Protein AF-A0A920JDD1-F1 (afdb_monomer_lite)

pLDDT: mean 97.25, std 2.32, range [80.81, 98.56]

Sequence (83 aa):
MFAKWISSHRDLPMLIKQWSNVVRWEMRTRLFLRTSEFLWQEGHTAHATIDEAKEEALKMLDIYEEFAKQAAAVSVIKGTKSI

Structure (mmCIF, N/CA/C/O backbone):
data_AF-A0A920JDD1-F1
#
_entry.id   AF-A0A920JDD1-F1
#
loop_
_atom_site.group_PDB
_atom_site.id
_atom_site.type_symbol
_atom_site.label_atom_id
_atom_site.label_alt_id
_atom_site.label_comp_id
_atom_site.label_asym_id
_atom_site.label_entity_id
_atom_site.label_seq_id
_atom_site.pdbx_PDB_ins_code
_atom_site.Cartn_x
_atom_site.Cartn_y
_atom_site.Cartn_z
_atom_site.occupancy
_atom_site.B_iso_or_equiv
_atom_site.auth_seq_id
_atom_site.auth_comp_id
_atom_site.auth_asym_id
_atom_site.auth_atom_id
_atom_site.pdbx_PDB_model_num
ATOM 1 N N . MET A 1 1 ? -1.618 11.843 15.630 1.00 87.81 1 MET A N 1
ATOM 2 C CA . MET A 1 1 ? -2.530 12.602 14.743 1.00 87.81 1 MET A CA 1
ATOM 3 C C . MET A 1 1 ? -3.859 11.880 14.627 1.00 87.81 1 MET A C 1
ATOM 5 O O . MET A 1 1 ? -4.836 12.410 15.125 1.00 87.81 1 MET A O 1
ATOM 9 N N . PHE A 1 2 ? -3.877 10.638 14.132 1.00 95.75 2 PHE A N 1
ATOM 10 C CA . PHE A 1 2 ? -5.109 9.862 13.936 1.00 95.75 2 PHE A CA 1
ATOM 11 C C . PHE A 1 2 ? -5.967 9.747 15.205 1.00 95.75 2 PHE A C 1
ATOM 13 O O . PHE A 1 2 ? -7.139 10.088 15.173 1.00 95.75 2 PHE A O 1
ATOM 20 N N . ALA A 1 3 ? -5.362 9.409 16.348 1.00 95.25 3 ALA A N 1
ATOM 21 C CA . ALA A 1 3 ? -6.065 9.325 17.634 1.00 95.25 3 ALA A CA 1
ATOM 22 C C . ALA A 1 3 ? -6.690 10.649 18.130 1.00 95.25 3 ALA A C 1
ATOM 24 O O . ALA A 1 3 ? -7.528 10.623 19.019 1.00 95.25 3 ALA A O 1
ATOM 25 N N . LYS A 1 4 ? -6.269 11.808 17.600 1.00 97.06 4 LYS A N 1
ATOM 26 C CA . LYS A 1 4 ? -6.909 13.103 17.899 1.00 97.06 4 LYS A CA 1
ATOM 27 C C . LYS A 1 4 ? -8.062 13.415 16.942 1.00 97.06 4 LYS A C 1
ATOM 29 O O . LYS A 1 4 ? -8.921 14.210 17.293 1.00 97.06 4 LYS A O 1
ATOM 34 N N . TRP A 1 5 ? -8.030 12.863 15.730 1.00 97.44 5 TRP A N 1
ATOM 35 C CA . TRP A 1 5 ? -9.023 13.113 14.683 1.00 97.44 5 TRP A CA 1
ATOM 36 C C . TRP A 1 5 ? -10.178 12.120 14.727 1.00 97.44 5 TRP A C 1
ATOM 38 O O . TRP A 1 5 ? -11.292 12.479 14.376 1.00 97.44 5 TRP A O 1
ATOM 48 N N . ILE A 1 6 ? -9.914 10.895 15.178 1.00 97.88 6 ILE A N 1
ATOM 49 C CA . ILE A 1 6 ? -10.920 9.848 15.315 1.00 97.88 6 ILE A CA 1
ATOM 50 C C . ILE A 1 6 ? -11.432 9.863 16.750 1.00 97.88 6 ILE A C 1
ATOM 52 O O . ILE A 1 6 ? -10.713 9.505 17.683 1.00 97.88 6 ILE A O 1
ATOM 56 N N . SER A 1 7 ? -12.683 10.273 16.907 1.00 97.00 7 SER A N 1
ATOM 57 C CA . SER A 1 7 ? -13.390 10.347 18.189 1.00 97.00 7 SER A CA 1
ATOM 58 C C . SER A 1 7 ? -14.711 9.569 18.181 1.00 97.00 7 SER A C 1
ATOM 60 O O . SER A 1 7 ? -15.224 9.194 19.234 1.00 97.00 7 SER A O 1
ATOM 62 N N . SER A 1 8 ? -15.254 9.292 16.994 1.00 97.25 8 SER A N 1
ATOM 63 C CA . SER A 1 8 ? -16.485 8.545 16.762 1.00 97.25 8 SER A CA 1
ATOM 64 C C . SER A 1 8 ? -16.307 7.578 15.592 1.00 97.25 8 SER A C 1
ATOM 66 O O . SER A 1 8 ? -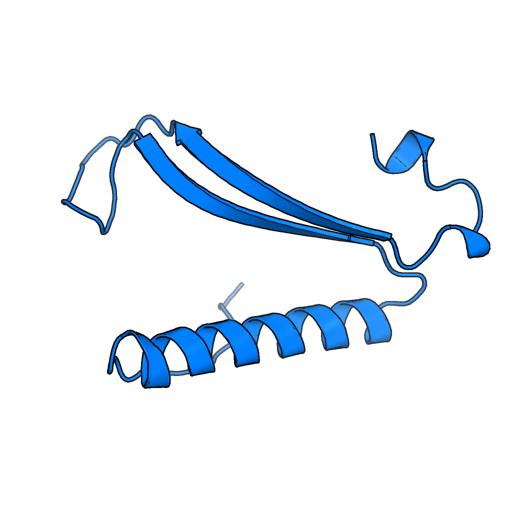15.510 7.817 14.690 1.00 97.25 8 SER A O 1
ATOM 68 N N . HIS A 1 9 ? -17.124 6.522 15.539 1.00 95.00 9 HIS A N 1
ATOM 69 C CA . HIS A 1 9 ? -17.211 5.651 14.360 1.00 95.00 9 HIS A CA 1
ATOM 70 C C . HIS A 1 9 ? -17.605 6.418 13.082 1.00 95.00 9 HIS A C 1
ATOM 72 O O . HIS A 1 9 ? -17.365 5.937 11.984 1.00 95.00 9 HIS A O 1
ATOM 78 N N . ARG A 1 10 ? -18.214 7.606 13.220 1.00 97.00 10 ARG A N 1
ATOM 79 C CA . ARG A 1 10 ? -18.564 8.501 12.103 1.00 97.00 10 ARG A CA 1
ATOM 80 C C . ARG A 1 10 ? -17.350 9.147 11.436 1.00 97.00 10 ARG A C 1
ATOM 82 O O . ARG A 1 10 ? -17.475 9.609 10.310 1.00 97.00 10 ARG A O 1
ATOM 89 N N . ASP A 1 11 ? -16.207 9.164 12.117 1.00 98.00 11 ASP A N 1
ATOM 90 C CA . ASP A 1 11 ? -14.947 9.688 11.582 1.00 98.00 11 ASP A CA 1
ATOM 91 C C . ASP A 1 11 ? -14.209 8.629 10.735 1.00 98.00 11 ASP A C 1
ATOM 93 O O . ASP A 1 11 ? -13.127 8.888 10.208 1.00 98.00 11 ASP A O 1
ATOM 97 N N . LEU A 1 12 ? -14.776 7.419 10.632 1.00 97.94 12 LEU A N 1
ATOM 98 C CA . LEU A 1 12 ? -14.242 6.290 9.879 1.00 97.94 12 LEU A CA 1
ATOM 99 C C . LEU A 1 12 ? -15.084 6.034 8.611 1.00 97.94 12 LEU A C 1
ATOM 101 O O . LEU A 1 12 ? -16.298 6.245 8.636 1.00 97.94 12 LEU A O 1
ATOM 105 N N . PRO A 1 13 ? -14.464 5.540 7.523 1.00 97.94 13 PRO A N 1
ATOM 106 C CA . PRO A 1 13 ? -13.037 5.257 7.392 1.00 97.94 13 PRO A CA 1
A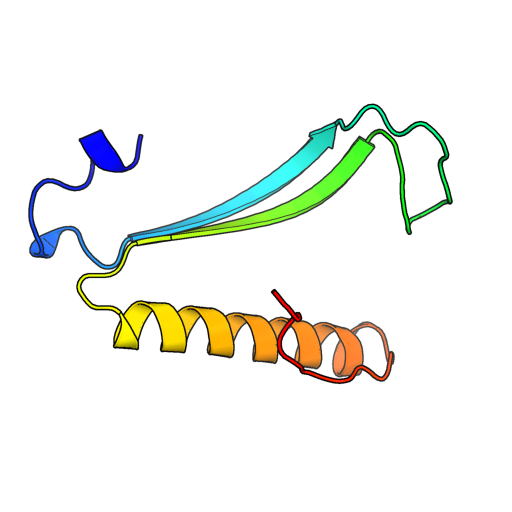TOM 107 C C . PRO A 1 13 ? -12.216 6.531 7.161 1.00 97.94 13 PRO A C 1
ATOM 109 O O . PRO A 1 13 ? -12.631 7.446 6.451 1.00 97.94 13 PRO A O 1
ATOM 112 N N . MET A 1 14 ? -11.009 6.567 7.718 1.00 97.88 14 MET A N 1
ATOM 113 C CA . MET A 1 14 ? -10.052 7.638 7.456 1.00 97.88 14 MET A CA 1
ATOM 114 C C . MET A 1 14 ? -8.926 7.107 6.578 1.00 97.88 14 MET A C 1
ATOM 116 O O . MET A 1 14 ? -8.203 6.201 6.986 1.00 97.88 14 MET A O 1
ATOM 120 N N . LEU A 1 15 ? -8.774 7.680 5.382 1.00 97.81 15 LEU A N 1
ATOM 121 C CA . LEU A 1 15 ? -7.808 7.250 4.370 1.00 97.81 15 LEU A CA 1
ATOM 122 C C . LEU A 1 15 ? -6.847 8.399 4.055 1.00 97.81 15 LEU A C 1
ATOM 124 O O . LEU A 1 15 ? -7.265 9.434 3.537 1.00 97.81 15 LEU A O 1
ATOM 128 N N . ILE A 1 16 ? -5.559 8.235 4.360 1.00 97.88 16 ILE A N 1
ATOM 129 C CA . ILE A 1 16 ? -4.544 9.264 4.104 1.00 97.88 16 ILE A CA 1
ATOM 130 C C . ILE A 1 16 ? -3.392 8.662 3.315 1.00 97.88 16 ILE A C 1
ATOM 132 O O . ILE A 1 16 ? -2.884 7.599 3.658 1.00 97.88 16 ILE A O 1
ATOM 136 N N . LYS A 1 17 ? -2.950 9.376 2.276 1.00 97.50 17 LYS A N 1
ATOM 137 C CA . LYS A 1 17 ? -1.785 9.013 1.469 1.00 97.50 17 LYS A CA 1
ATOM 138 C C . LYS A 1 17 ? -0.845 10.196 1.320 1.00 97.50 17 LYS A C 1
ATOM 140 O O . LYS A 1 17 ? -1.280 11.296 0.980 1.00 97.50 17 LYS A O 1
ATOM 145 N N . GLN A 1 18 ? 0.446 9.938 1.468 1.00 98.06 18 GLN A N 1
ATOM 146 C CA . GLN A 1 18 ? 1.513 10.910 1.272 1.00 98.06 18 GLN A CA 1
ATOM 147 C C . GLN A 1 18 ? 2.501 10.418 0.210 1.00 98.06 18 GLN A C 1
ATOM 149 O O . GLN A 1 18 ? 2.759 9.225 0.105 1.00 98.06 18 GLN A O 1
ATOM 154 N N . TRP A 1 19 ? 3.038 11.347 -0.584 1.00 98.50 19 TRP A N 1
ATOM 155 C CA . TRP A 1 19 ? 4.254 11.139 -1.372 1.00 98.50 19 TRP A CA 1
ATOM 156 C C . TRP A 1 19 ? 5.386 11.899 -0.688 1.00 98.50 19 TRP A C 1
ATOM 158 O O . TRP A 1 19 ? 5.224 13.079 -0.370 1.00 98.50 19 TRP A O 1
ATOM 168 N N . SER A 1 20 ? 6.503 11.229 -0.432 1.00 98.12 20 SER A N 1
ATOM 169 C CA . SER A 1 20 ? 7.631 11.797 0.310 1.00 98.12 20 SER A CA 1
ATOM 170 C C . SER A 1 20 ? 8.930 11.060 -0.001 1.00 98.12 20 SER A C 1
ATOM 172 O O . SER A 1 20 ? 8.936 9.966 -0.571 1.00 98.12 20 SER A O 1
ATOM 174 N N . ASN A 1 21 ? 10.046 11.671 0.380 1.00 98.12 21 ASN A N 1
ATOM 175 C CA . ASN A 1 21 ? 11.304 10.974 0.587 1.00 98.12 21 ASN A CA 1
ATOM 176 C C . ASN A 1 21 ? 11.362 10.397 2.011 1.00 98.12 21 ASN A C 1
ATOM 178 O O . ASN A 1 21 ? 10.847 10.989 2.960 1.00 98.12 21 ASN A O 1
ATOM 182 N N . VAL A 1 22 ? 12.026 9.254 2.164 1.00 98.19 22 VAL A N 1
ATOM 183 C CA . VAL A 1 22 ? 12.341 8.644 3.460 1.00 98.19 22 VAL A CA 1
ATOM 184 C C . VAL A 1 22 ? 13.830 8.380 3.540 1.00 98.19 22 VAL A C 1
ATOM 186 O O . VAL A 1 22 ? 14.433 7.909 2.577 1.00 98.19 22 VAL A O 1
ATOM 189 N N . VAL A 1 23 ? 14.401 8.638 4.717 1.00 98.00 23 VAL A N 1
ATOM 190 C CA . VAL A 1 23 ? 15.799 8.345 5.027 1.00 98.00 23 VAL A CA 1
ATOM 191 C C . VAL A 1 23 ? 15.880 7.143 5.967 1.00 98.00 23 VAL A C 1
ATOM 193 O O . VAL A 1 23 ? 15.271 7.134 7.037 1.00 98.00 23 VAL A O 1
ATOM 196 N N . ARG A 1 24 ? 16.649 6.124 5.578 1.00 98.00 24 ARG A N 1
ATOM 197 C CA . ARG A 1 24 ? 17.020 4.970 6.410 1.00 98.00 24 ARG A CA 1
ATOM 198 C C . ARG A 1 24 ? 18.529 4.782 6.351 1.00 98.00 24 ARG A C 1
ATOM 200 O O . ARG A 1 24 ? 19.114 4.767 5.274 1.00 98.00 24 ARG A O 1
ATOM 207 N N . TRP A 1 25 ? 19.178 4.619 7.501 1.00 96.75 25 TRP A N 1
ATOM 208 C CA . TRP A 1 25 ? 20.626 4.407 7.547 1.00 96.75 25 TRP A CA 1
ATOM 209 C C . TRP A 1 25 ? 20.981 2.952 7.207 1.00 96.75 25 TRP A C 1
ATOM 211 O O . TRP A 1 25 ? 21.190 2.111 8.080 1.00 96.75 25 TRP A O 1
ATOM 221 N N . GLU A 1 26 ? 20.983 2.638 5.914 1.00 96.38 26 GLU A N 1
ATOM 222 C CA . GLU A 1 26 ? 21.226 1.291 5.399 1.00 96.38 26 GLU A CA 1
ATOM 223 C C . GLU A 1 26 ? 22.720 0.927 5.440 1.00 96.38 26 GLU A C 1
ATOM 225 O O . GLU A 1 26 ? 23.562 1.646 4.908 1.00 96.38 26 GLU A O 1
ATOM 230 N N . MET A 1 27 ? 23.062 -0.238 6.005 1.00 95.00 27 MET A N 1
ATOM 231 C CA . MET A 1 27 ? 24.456 -0.716 6.057 1.00 95.00 27 MET A CA 1
ATOM 232 C C . MET A 1 27 ? 25.056 -1.009 4.674 1.00 95.00 27 MET A C 1
ATOM 234 O O . MET A 1 27 ? 26.268 -0.917 4.489 1.00 95.00 27 MET A O 1
ATOM 238 N N . ARG A 1 28 ? 24.228 -1.449 3.718 1.00 95.62 28 ARG A N 1
ATOM 239 C CA . ARG A 1 28 ? 24.638 -1.797 2.351 1.00 95.62 28 ARG A CA 1
ATOM 240 C C . ARG A 1 28 ? 23.588 -1.318 1.365 1.00 95.62 28 ARG A C 1
ATOM 242 O O . ARG A 1 28 ? 22.444 -1.763 1.427 1.00 95.62 28 ARG A O 1
ATOM 249 N N . THR A 1 29 ? 23.988 -0.449 0.446 1.00 97.00 29 THR A N 1
ATOM 250 C CA . THR A 1 29 ? 23.101 0.114 -0.572 1.00 97.00 29 THR A CA 1
ATOM 251 C C . THR A 1 29 ? 23.203 -0.648 -1.894 1.00 97.00 29 THR A C 1
ATOM 253 O O . THR A 1 29 ? 24.218 -1.261 -2.225 1.00 97.00 29 THR A O 1
ATOM 256 N N . ARG A 1 30 ? 22.112 -0.627 -2.658 1.00 97.06 30 ARG A N 1
ATOM 257 C CA . ARG A 1 30 ? 21.992 -1.138 -4.023 1.00 97.06 30 ARG A CA 1
ATOM 258 C C . ARG A 1 30 ? 21.036 -0.223 -4.780 1.00 97.06 30 ARG A C 1
ATOM 260 O O . ARG A 1 30 ? 19.900 -0.052 -4.346 1.00 97.06 30 ARG A O 1
ATOM 267 N N . LEU A 1 31 ? 21.495 0.361 -5.889 1.00 96.19 31 LEU A N 1
ATOM 268 C CA . LEU A 1 31 ? 20.747 1.385 -6.628 1.00 96.19 31 LEU A CA 1
ATOM 269 C C . LEU A 1 31 ? 19.298 0.941 -6.906 1.00 96.19 31 LEU A C 1
ATOM 271 O O . LEU A 1 31 ? 19.073 -0.194 -7.332 1.00 96.19 31 LEU A O 1
ATOM 275 N N . PHE A 1 32 ? 18.346 1.834 -6.614 1.00 95.19 32 PHE A N 1
ATOM 276 C CA . PHE A 1 32 ? 16.883 1.644 -6.599 1.00 95.19 32 PHE A CA 1
ATOM 277 C C . PHE A 1 32 ? 16.339 0.620 -5.593 1.00 95.19 32 PHE A C 1
ATOM 279 O O . PHE A 1 32 ? 15.348 0.887 -4.925 1.00 95.19 32 PHE A O 1
ATOM 286 N N . LEU A 1 33 ? 16.977 -0.540 -5.453 1.00 96.12 33 LEU A N 1
ATOM 287 C CA . LEU A 1 33 ? 16.476 -1.641 -4.626 1.00 96.12 33 LEU A CA 1
ATOM 288 C C . LEU A 1 33 ? 16.642 -1.394 -3.117 1.00 96.12 33 LEU A C 1
ATOM 290 O O . LEU A 1 33 ? 15.892 -1.954 -2.321 1.00 96.12 33 LEU A O 1
ATOM 294 N N . ARG A 1 34 ? 17.653 -0.610 -2.719 1.00 97.69 34 ARG A N 1
ATOM 295 C CA . ARG A 1 34 ? 17.939 -0.222 -1.330 1.00 97.69 34 ARG A CA 1
ATOM 296 C C . ARG A 1 34 ? 18.886 0.981 -1.290 1.00 97.69 34 ARG A C 1
ATOM 298 O O . ARG A 1 34 ? 20.092 0.822 -1.464 1.00 97.69 34 ARG A O 1
ATOM 305 N N . THR A 1 35 ? 18.376 2.173 -1.024 1.00 97.44 35 THR A N 1
ATOM 306 C CA . THR A 1 35 ? 19.177 3.402 -0.879 1.00 97.44 35 THR A CA 1
ATOM 307 C C . THR A 1 35 ? 18.937 4.044 0.484 1.00 97.44 35 THR A C 1
ATOM 309 O O . THR A 1 35 ? 17.911 3.791 1.111 1.00 97.44 35 THR A O 1
ATOM 312 N N . SER A 1 36 ? 19.887 4.860 0.957 1.00 97.12 36 SER A N 1
ATOM 313 C CA . SER A 1 36 ? 19.743 5.535 2.255 1.00 97.12 36 SER A CA 1
ATOM 314 C C . SER A 1 36 ? 18.670 6.620 2.244 1.00 97.12 36 SER A C 1
ATOM 316 O O . SER A 1 36 ? 18.095 6.917 3.282 1.00 97.12 36 SER A O 1
ATOM 318 N N . GLU A 1 37 ? 18.378 7.181 1.074 1.00 98.12 37 GLU A N 1
ATOM 319 C CA . GLU A 1 37 ? 17.220 8.029 0.816 1.00 98.12 37 GLU A CA 1
ATOM 320 C C . GLU A 1 37 ? 16.480 7.480 -0.406 1.00 98.12 37 GLU A C 1
ATOM 322 O O . GLU A 1 37 ? 17.114 7.121 -1.404 1.00 98.12 37 GLU A O 1
ATOM 327 N N . PHE A 1 38 ? 15.156 7.377 -0.337 1.00 98.25 38 PHE A N 1
ATOM 328 C CA . PHE A 1 38 ? 14.326 6.951 -1.464 1.00 98.25 38 PHE A CA 1
ATOM 329 C C . PHE A 1 38 ? 12.979 7.666 -1.467 1.00 98.25 38 PHE A C 1
ATOM 331 O O . PHE A 1 38 ? 12.460 8.051 -0.421 1.00 98.25 38 PHE A O 1
ATOM 338 N N . LEU A 1 39 ? 12.415 7.820 -2.664 1.00 98.31 39 LEU A N 1
ATOM 339 C CA . LEU A 1 39 ? 11.064 8.331 -2.863 1.00 98.31 39 LEU A CA 1
ATOM 340 C C . LEU A 1 39 ? 10.063 7.190 -2.728 1.00 98.31 39 LEU A C 1
ATOM 342 O O . LEU A 1 39 ? 10.274 6.108 -3.280 1.00 98.31 39 LEU A O 1
ATOM 346 N N . TRP A 1 40 ? 8.962 7.439 -2.032 1.00 98.25 40 TRP A N 1
ATOM 347 C CA . TRP A 1 40 ? 7.868 6.486 -1.943 1.00 98.25 40 TRP A CA 1
ATOM 348 C C . TRP A 1 40 ? 6.518 7.179 -1.789 1.00 98.25 40 TRP A C 1
ATOM 350 O O . TRP A 1 40 ? 6.423 8.389 -1.560 1.00 98.25 40 TRP A O 1
ATOM 360 N N . GLN A 1 41 ? 5.469 6.378 -1.918 1.00 98.06 41 GLN A N 1
ATOM 361 C CA . GLN A 1 41 ? 4.182 6.699 -1.331 1.00 98.06 41 GLN A CA 1
ATOM 362 C C . GLN A 1 41 ? 4.010 5.890 -0.051 1.00 98.06 41 GLN A C 1
ATOM 364 O O . GLN A 1 41 ? 4.514 4.769 0.046 1.00 98.06 41 GLN A O 1
ATOM 369 N N . GLU A 1 42 ? 3.272 6.454 0.896 1.00 98.19 42 GLU A N 1
ATOM 370 C CA . GLU A 1 42 ? 2.767 5.731 2.055 1.00 98.19 42 GLU A CA 1
ATOM 371 C C . GLU A 1 42 ? 1.281 6.027 2.260 1.00 98.19 42 GLU A C 1
ATOM 373 O O . GLU A 1 42 ? 0.853 7.185 2.257 1.00 98.19 42 GLU A O 1
ATOM 378 N N . GLY A 1 43 ? 0.491 4.965 2.413 1.00 97.75 43 GLY A N 1
ATOM 379 C CA . GLY A 1 43 ? -0.929 5.019 2.740 1.00 97.75 43 GLY A CA 1
ATOM 380 C C . GLY A 1 43 ? -1.175 4.517 4.159 1.00 97.75 43 GLY A C 1
ATOM 381 O O . GLY A 1 43 ? -0.732 3.427 4.513 1.00 97.75 43 GLY A O 1
ATOM 382 N N . HIS A 1 44 ? -1.904 5.295 4.955 1.00 98.25 44 HIS A N 1
ATOM 383 C CA . HIS A 1 44 ? -2.328 4.944 6.308 1.00 98.25 44 HIS A CA 1
ATOM 384 C C . HIS A 1 44 ? -3.843 5.054 6.389 1.00 98.25 44 HIS A C 1
ATOM 386 O O . HIS A 1 44 ? -4.412 6.113 6.109 1.00 98.25 44 HIS A O 1
ATOM 392 N N . THR A 1 45 ? -4.493 3.958 6.765 1.00 98.38 45 THR A N 1
ATOM 393 C CA . THR A 1 45 ? -5.951 3.866 6.807 1.00 98.38 45 THR A CA 1
ATOM 394 C C . THR A 1 45 ? -6.423 3.389 8.176 1.00 98.38 45 THR A C 1
ATOM 396 O O . THR A 1 45 ? -5.734 2.631 8.859 1.00 98.38 45 THR A O 1
ATOM 399 N N . ALA A 1 46 ? -7.582 3.874 8.607 1.00 98.31 46 ALA A N 1
ATOM 400 C CA . ALA A 1 46 ? -8.267 3.421 9.809 1.00 98.31 46 ALA A CA 1
ATOM 401 C C . ALA A 1 46 ? -9.727 3.136 9.460 1.00 98.31 46 ALA A C 1
ATOM 403 O O . ALA A 1 46 ? -10.372 3.952 8.801 1.00 98.31 46 ALA A O 1
ATOM 404 N N . HIS A 1 47 ? -10.236 1.995 9.917 1.00 98.44 47 HIS A N 1
ATOM 405 C CA . HIS A 1 47 ? -11.556 1.470 9.558 1.00 98.44 47 HIS A CA 1
ATOM 406 C C . HIS A 1 47 ? -12.332 1.068 10.808 1.00 98.44 47 HIS A C 1
ATOM 408 O O . HIS A 1 47 ? -11.729 0.841 11.861 1.00 98.44 47 HIS A O 1
ATOM 414 N N . ALA A 1 48 ? -13.660 1.000 10.704 1.00 98.00 48 ALA A N 1
ATOM 415 C CA . ALA A 1 48 ? -14.514 0.648 11.836 1.00 98.00 48 ALA A CA 1
ATOM 4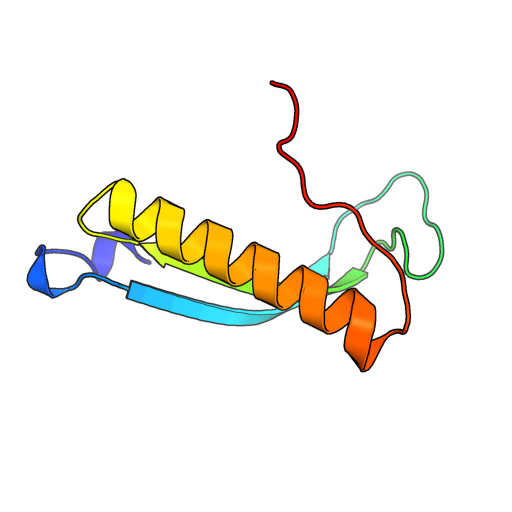16 C C . ALA A 1 48 ? -14.470 -0.857 12.122 1.00 98.00 48 ALA A C 1
ATOM 418 O O . ALA A 1 48 ? -14.596 -1.274 13.275 1.00 98.00 48 ALA A O 1
ATOM 419 N N . THR A 1 49 ? -14.262 -1.667 11.082 1.00 98.50 49 THR A N 1
ATOM 420 C CA . THR A 1 49 ? -14.209 -3.125 11.186 1.00 98.50 49 THR A CA 1
ATOM 421 C C . THR A 1 49 ? -12.928 -3.707 10.593 1.00 98.50 49 THR A C 1
ATOM 423 O O . THR A 1 49 ? -12.235 -3.098 9.777 1.00 98.50 49 THR A O 1
ATOM 426 N N . ILE A 1 50 ? -12.608 -4.933 11.014 1.00 98.25 50 ILE A N 1
ATOM 427 C CA . ILE A 1 50 ? -11.472 -5.683 10.473 1.00 98.25 50 ILE A CA 1
ATOM 428 C C . ILE A 1 50 ? -11.683 -6.082 9.009 1.00 98.25 50 ILE A C 1
ATOM 430 O O . ILE A 1 50 ? -10.710 -6.168 8.263 1.00 98.25 50 ILE A O 1
ATOM 434 N N . ASP A 1 51 ? -12.928 -6.327 8.601 1.00 98.56 51 ASP A N 1
ATOM 435 C CA . ASP A 1 51 ? -13.244 -6.762 7.242 1.00 98.56 51 ASP A CA 1
ATOM 436 C C . ASP A 1 51 ? -13.031 -5.618 6.246 1.00 98.56 51 ASP A C 1
ATOM 438 O O . ASP A 1 51 ? -12.339 -5.818 5.250 1.00 98.56 51 ASP A O 1
ATOM 442 N N . GLU A 1 52 ? -13.465 -4.398 6.585 1.00 98.44 52 GLU A N 1
ATOM 443 C CA . GLU A 1 52 ? -13.156 -3.175 5.820 1.00 98.44 52 GLU A CA 1
ATOM 444 C C . GLU A 1 52 ? -11.639 -2.945 5.698 1.00 98.44 52 GLU A C 1
ATOM 446 O O . GLU A 1 52 ? -11.118 -2.673 4.616 1.00 98.44 52 GLU A O 1
ATOM 451 N N . ALA A 1 53 ? -10.897 -3.107 6.801 1.00 98.38 53 ALA A N 1
ATOM 452 C CA . ALA A 1 53 ? -9.446 -2.932 6.791 1.00 98.38 53 ALA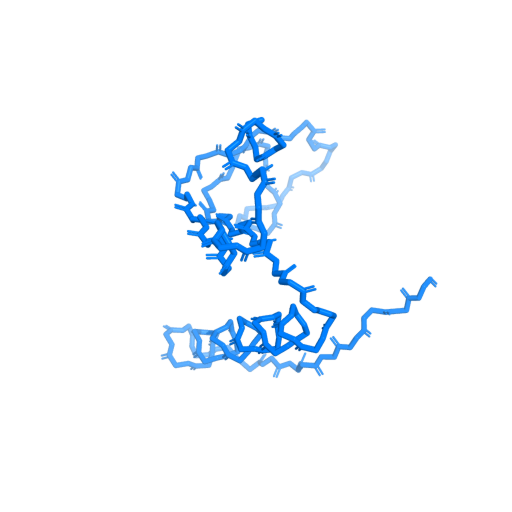 A CA 1
ATOM 453 C C . ALA A 1 53 ? -8.733 -3.962 5.900 1.00 98.38 53 ALA A C 1
ATOM 455 O O . ALA A 1 53 ? -7.760 -3.632 5.216 1.00 98.38 53 ALA A O 1
ATOM 456 N N . LYS A 1 54 ? -9.204 -5.214 5.902 1.00 98.19 54 LYS A N 1
ATOM 457 C CA . LYS A 1 54 ? -8.678 -6.277 5.036 1.00 98.19 54 LYS A CA 1
ATOM 458 C C . LYS A 1 54 ? -9.012 -6.025 3.571 1.00 98.19 54 LYS A C 1
ATOM 460 O O . LYS A 1 54 ? -8.142 -6.234 2.729 1.00 98.19 54 LYS A O 1
ATOM 465 N N . GLU A 1 55 ? -10.230 -5.580 3.275 1.00 98.50 55 GLU A N 1
ATOM 466 C CA . GLU A 1 55 ? -10.651 -5.238 1.916 1.00 98.50 55 GLU A CA 1
ATOM 467 C C . GLU A 1 55 ? -9.753 -4.142 1.329 1.00 98.50 55 GLU A C 1
ATOM 469 O O . GLU A 1 55 ? -9.194 -4.320 0.248 1.00 98.50 55 GLU A O 1
ATOM 474 N N . GLU A 1 56 ? -9.510 -3.064 2.079 1.00 98.25 56 GLU A N 1
ATOM 475 C CA . GLU A 1 56 ? -8.633 -1.974 1.637 1.00 98.25 56 GLU A CA 1
ATOM 476 C C . GLU A 1 56 ? -7.176 -2.440 1.453 1.00 98.25 56 GLU A C 1
ATOM 478 O O . GLU A 1 56 ? -6.515 -2.074 0.478 1.00 98.25 56 GLU A O 1
ATOM 483 N N . ALA A 1 57 ? -6.668 -3.298 2.344 1.00 97.50 57 ALA A N 1
ATOM 484 C CA . ALA A 1 57 ? -5.322 -3.856 2.214 1.00 97.50 57 ALA A CA 1
ATOM 485 C C . ALA A 1 57 ? -5.165 -4.725 0.951 1.00 97.50 57 ALA A C 1
ATOM 487 O O . ALA A 1 57 ? -4.156 -4.619 0.249 1.00 97.50 57 ALA A O 1
ATOM 488 N N . LEU A 1 58 ? -6.159 -5.566 0.645 1.00 98.12 58 LEU A N 1
ATOM 489 C CA . LEU A 1 58 ? -6.161 -6.412 -0.551 1.00 98.12 58 LEU A CA 1
ATOM 490 C C . LEU A 1 58 ? -6.332 -5.587 -1.828 1.00 98.12 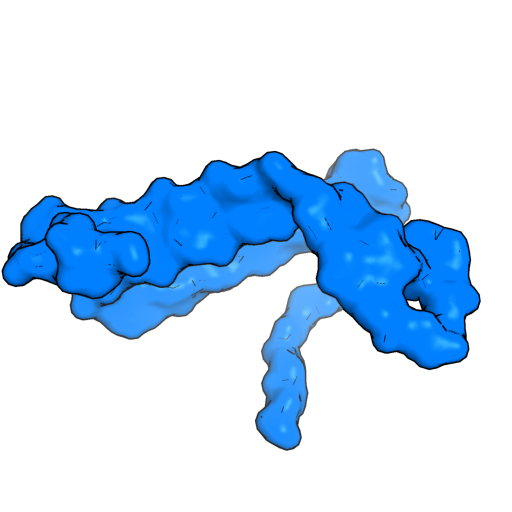58 LEU A C 1
ATOM 492 O O . LEU A 1 58 ? -5.610 -5.813 -2.796 1.00 98.12 58 LEU A O 1
ATOM 496 N N . LYS A 1 59 ? -7.190 -4.565 -1.803 1.00 98.31 59 LYS A N 1
ATOM 497 C CA . LYS A 1 59 ? -7.340 -3.615 -2.908 1.00 98.31 59 LYS A CA 1
ATOM 498 C C . LYS A 1 59 ? -6.021 -2.915 -3.239 1.00 98.31 59 LYS A C 1
ATOM 500 O O . LYS A 1 59 ? -5.655 -2.806 -4.407 1.00 98.31 59 LYS A O 1
ATOM 505 N N . MET A 1 60 ? -5.268 -2.474 -2.230 1.00 98.19 60 MET A N 1
ATOM 506 C CA . MET A 1 60 ? -3.946 -1.881 -2.458 1.00 98.19 60 MET A CA 1
ATOM 507 C C . MET A 1 60 ? -2.935 -2.896 -3.000 1.00 98.19 60 MET A C 1
ATOM 509 O O . MET A 1 60 ? -2.121 -2.540 -3.853 1.00 98.19 60 MET A O 1
ATOM 513 N N . LEU A 1 61 ? -2.993 -4.158 -2.559 1.00 98.19 61 LEU A N 1
ATOM 514 C CA . LEU A 1 61 ? -2.171 -5.230 -3.124 1.00 98.19 61 LEU A CA 1
ATOM 515 C C . LEU A 1 61 ? -2.461 -5.445 -4.619 1.00 98.19 61 LEU A C 1
ATOM 517 O O . LEU A 1 61 ? -1.519 -5.608 -5.395 1.00 98.19 61 LEU A O 1
ATOM 521 N N . ASP A 1 62 ? -3.730 -5.391 -5.024 1.00 98.31 62 ASP A N 1
ATOM 522 C CA . ASP A 1 62 ? -4.134 -5.491 -6.430 1.00 98.31 62 ASP A CA 1
ATOM 523 C C . ASP A 1 62 ? -3.631 -4.295 -7.252 1.00 98.31 62 ASP A C 1
ATOM 525 O O . ASP A 1 62 ? -3.075 -4.486 -8.332 1.00 98.31 62 ASP A O 1
ATOM 529 N N . ILE A 1 63 ? -3.711 -3.075 -6.710 1.00 98.00 63 ILE A N 1
ATOM 530 C CA . ILE A 1 63 ? -3.161 -1.867 -7.351 1.00 98.00 63 ILE A CA 1
ATOM 531 C C . ILE A 1 63 ? -1.640 -1.981 -7.536 1.00 98.00 63 ILE A C 1
ATOM 533 O O . ILE A 1 63 ? -1.109 -1.605 -8.582 1.00 98.00 63 ILE A O 1
ATOM 537 N N . TYR A 1 64 ? -0.913 -2.511 -6.546 1.00 98.31 64 TYR A N 1
ATOM 538 C CA . TYR A 1 64 ? 0.531 -2.727 -6.678 1.00 98.31 64 TYR A CA 1
ATOM 539 C C . TYR A 1 64 ? 0.872 -3.775 -7.738 1.00 98.31 64 TYR A C 1
ATOM 541 O O . TYR A 1 64 ? 1.844 -3.604 -8.477 1.00 98.31 64 TYR A O 1
ATOM 549 N N . GLU A 1 65 ? 0.085 -4.847 -7.828 1.00 98.31 65 GLU A N 1
ATOM 550 C CA . GLU A 1 65 ? 0.235 -5.857 -8.874 1.00 98.31 65 GLU A CA 1
ATOM 551 C C . GLU A 1 65 ? -0.038 -5.268 -10.263 1.00 98.31 65 GLU A C 1
ATOM 553 O O . GLU A 1 65 ? 0.749 -5.493 -11.187 1.00 98.31 65 GLU A O 1
ATOM 558 N N . GLU A 1 66 ? -1.116 -4.498 -10.412 1.00 98.31 66 GLU A N 1
ATOM 559 C CA . GLU A 1 66 ? -1.461 -3.830 -11.663 1.00 98.31 66 GLU A CA 1
ATOM 560 C C . GLU A 1 66 ? -0.357 -2.861 -12.084 1.00 98.31 66 GLU A C 1
ATOM 562 O O . GLU A 1 66 ? 0.107 -2.926 -13.219 1.00 98.31 66 GLU A O 1
ATOM 567 N N . PHE A 1 67 ? 0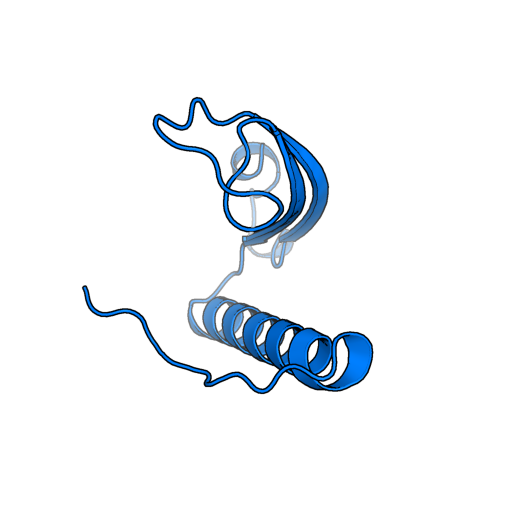.139 -2.025 -11.169 1.00 98.12 67 PHE A N 1
ATOM 568 C CA . PHE A 1 67 ? 1.245 -1.115 -11.455 1.00 98.12 67 PHE A CA 1
ATOM 569 C C . PHE A 1 67 ? 2.494 -1.872 -11.930 1.00 98.12 67 PHE A C 1
ATOM 571 O O . PHE A 1 67 ? 3.081 -1.521 -12.956 1.00 98.12 67 PHE A O 1
ATOM 578 N N . ALA A 1 68 ? 2.881 -2.942 -11.229 1.00 98.19 68 ALA A N 1
ATOM 579 C CA . ALA A 1 68 ? 4.037 -3.745 -11.613 1.00 98.19 68 ALA A CA 1
ATOM 580 C C . ALA A 1 68 ? 3.871 -4.355 -13.016 1.00 98.19 68 ALA A C 1
ATOM 582 O O . ALA A 1 68 ? 4.785 -4.265 -13.837 1.00 98.19 68 ALA A O 1
ATOM 583 N N . LYS A 1 69 ? 2.698 -4.922 -13.319 1.00 98.25 69 LYS A N 1
ATOM 584 C CA . LYS A 1 69 ? 2.436 -5.596 -14.598 1.00 98.25 69 LYS A CA 1
ATOM 585 C C . LYS A 1 69 ? 2.225 -4.625 -15.756 1.00 98.25 69 LYS A C 1
ATOM 587 O O . LYS A 1 69 ? 2.790 -4.836 -16.822 1.00 98.25 69 LYS A O 1
ATOM 592 N N . GLN A 1 70 ? 1.420 -3.586 -15.560 1.00 98.19 70 GLN A N 1
ATOM 593 C CA . GLN A 1 70 ? 0.963 -2.699 -16.632 1.00 98.19 70 GLN A CA 1
ATOM 594 C C . GLN A 1 70 ? 1.917 -1.527 -16.863 1.00 98.19 70 GLN A C 1
ATOM 596 O O . GLN A 1 70 ? 2.242 -1.224 -18.006 1.00 98.19 70 GLN A O 1
ATOM 601 N N . ALA A 1 71 ? 2.393 -0.875 -15.797 1.00 97.88 71 ALA A N 1
ATOM 602 C CA . ALA A 1 71 ? 3.266 0.293 -15.932 1.00 97.88 71 ALA A CA 1
ATOM 603 C C . ALA A 1 71 ? 4.747 -0.091 -16.051 1.00 97.88 71 ALA A C 1
ATOM 605 O O . ALA A 1 71 ? 5.488 0.559 -16.785 1.00 97.88 71 ALA A O 1
ATOM 606 N N . ALA A 1 72 ? 5.186 -1.138 -15.344 1.00 97.69 72 ALA A N 1
ATOM 607 C CA . ALA A 1 72 ? 6.590 -1.555 -15.335 1.00 97.69 72 ALA A CA 1
ATOM 608 C C . ALA A 1 72 ? 6.889 -2.804 -16.186 1.00 97.69 72 ALA A C 1
ATOM 610 O O . ALA A 1 72 ? 8.060 -3.133 -16.362 1.00 97.69 72 ALA A O 1
ATOM 611 N N . ALA A 1 73 ? 5.870 -3.497 -16.716 1.00 98.38 73 ALA A N 1
ATOM 612 C CA . ALA A 1 73 ? 6.020 -4.764 -17.446 1.00 98.38 73 ALA A CA 1
ATOM 613 C C . ALA A 1 73 ? 6.777 -5.854 -16.652 1.00 98.38 73 ALA A C 1
ATOM 615 O O . ALA A 1 73 ? 7.459 -6.709 -17.221 1.00 98.38 73 ALA A O 1
ATOM 616 N N . VAL A 1 74 ? 6.653 -5.836 -15.321 1.00 98.25 74 VAL A N 1
ATOM 617 C CA . VAL A 1 74 ? 7.290 -6.788 -14.405 1.00 98.25 74 VAL A CA 1
ATOM 618 C C . VAL A 1 74 ? 6.252 -7.773 -13.880 1.00 98.25 74 VAL A C 1
ATOM 620 O O . VAL A 1 74 ? 5.270 -7.396 -13.241 1.00 98.25 74 VAL A O 1
ATOM 623 N N . SER A 1 75 ? 6.492 -9.065 -14.108 1.00 97.75 75 SER A N 1
ATOM 624 C CA . SER A 1 75 ? 5.677 -10.127 -13.512 1.00 97.75 75 SER A CA 1
ATOM 625 C C . SER A 1 75 ? 5.960 -10.256 -12.013 1.00 97.75 75 SER A C 1
ATOM 627 O O . SER A 1 75 ? 7.118 -10.302 -11.592 1.00 97.75 75 SER A O 1
ATOM 629 N N . VAL A 1 76 ? 4.899 -10.339 -11.210 1.00 98.00 76 VAL A N 1
ATOM 630 C CA . VAL A 1 76 ? 4.952 -10.465 -9.747 1.00 98.00 76 VAL A CA 1
ATOM 631 C C . VAL A 1 76 ? 3.957 -11.515 -9.256 1.00 98.00 76 VAL A C 1
ATOM 633 O O . VAL A 1 76 ? 2.974 -11.817 -9.933 1.00 98.00 76 VAL A O 1
ATOM 636 N N . ILE A 1 77 ? 4.213 -12.061 -8.065 1.00 97.62 77 ILE A N 1
ATOM 637 C CA . ILE A 1 77 ? 3.359 -13.051 -7.398 1.00 97.62 77 ILE A CA 1
ATOM 638 C C . ILE A 1 77 ? 2.810 -12.423 -6.115 1.00 97.62 77 ILE A C 1
ATOM 640 O O . ILE A 1 77 ? 3.584 -12.054 -5.228 1.00 97.62 77 ILE A O 1
ATOM 644 N N . LYS A 1 78 ? 1.481 -12.316 -6.006 1.00 96.94 78 LYS A N 1
ATOM 645 C CA . LYS A 1 78 ? 0.811 -11.934 -4.755 1.00 96.94 78 LYS A CA 1
ATOM 646 C C . LYS A 1 78 ? 0.948 -13.050 -3.723 1.00 96.94 78 LYS A C 1
ATOM 648 O O . LYS A 1 78 ? 0.848 -14.227 -4.058 1.00 96.94 78 LYS A O 1
ATOM 653 N N . GLY A 1 79 ? 1.135 -12.684 -2.461 1.00 95.56 79 GLY A N 1
ATOM 654 C CA . GLY A 1 79 ? 1.223 -13.657 -1.381 1.00 95.56 79 GLY A CA 1
ATOM 655 C C . GLY A 1 79 ? 1.269 -13.014 -0.004 1.00 95.56 79 GLY A C 1
ATOM 656 O O . GLY A 1 79 ? 1.463 -11.807 0.138 1.00 95.56 79 GLY A O 1
ATOM 657 N N . THR A 1 80 ? 1.108 -13.850 1.014 1.00 96.00 80 THR A N 1
ATOM 658 C CA . THR A 1 80 ? 1.174 -13.457 2.423 1.00 96.00 80 THR A CA 1
ATOM 659 C C . THR A 1 80 ? 2.564 -13.767 2.969 1.00 96.00 80 THR A C 1
ATOM 661 O O . THR A 1 80 ? 3.137 -14.816 2.674 1.00 96.00 80 THR A O 1
ATOM 664 N N . LYS A 1 81 ? 3.136 -12.851 3.754 1.00 95.44 81 LYS A N 1
ATOM 665 C CA . LYS A 1 81 ? 4.405 -13.104 4.449 1.00 95.44 81 LYS A CA 1
ATOM 666 C C . LYS A 1 81 ? 4.202 -14.162 5.538 1.00 95.44 81 LYS A C 1
ATOM 668 O O . LYS A 1 81 ? 3.163 -14.169 6.193 1.00 95.44 81 LYS A O 1
ATOM 673 N N . SER A 1 82 ? 5.191 -15.034 5.728 1.00 95.06 82 SER A N 1
ATOM 674 C CA . SER A 1 82 ? 5.257 -15.877 6.924 1.00 95.06 82 SER A CA 1
ATOM 675 C C . SER A 1 82 ? 5.434 -15.002 8.166 1.00 95.06 82 SER A C 1
ATOM 677 O O . SER A 1 82 ? 5.998 -13.908 8.069 1.00 95.06 82 SER A O 1
ATOM 679 N N . ILE A 1 83 ? 4.951 -15.498 9.303 1.00 80.81 83 ILE A N 1
ATOM 680 C CA . ILE A 1 83 ? 5.175 -14.895 10.624 1.00 80.81 83 ILE A CA 1
ATOM 681 C C . ILE A 1 83 ? 6.613 -15.167 11.068 1.00 80.81 83 ILE A C 1
ATOM 683 O O . ILE A 1 83 ? 7.108 -16.279 10.766 1.00 80.81 83 ILE A O 1
#

Radius of gyration: 16.25 Å; chains: 1; bounding box: 43×29×36 Å

Secondary structure (DSSP, 8-state):
-HHHH--SGGG-SEEEEEEEEEE---SS-BTTTB-SEEEEEEEEEE-SSHHHHHHHHHHHHHHHHHIIIIIS-------PPP-

Foldseek 3Di:
DVVVQDDDLVSPWDKDKDWDKDADPDPDADPPVGDRIDTDMDMDTDHPDPVVVVVVVVVVLVVVQCCCCPVVVHHDDDDDDDD